Protein AF-A0A2G2ZXC1-F1 (afdb_monomer_lite)

Foldseek 3Di:
DVVVVVVVVVVVVVVVPPDDAAEDAQLVVVFDDPPGPNVVVCPPDDDDPRHHYDTPDVCVVVVVVVVPD

Organism: Capsicum annuum (NCBI:txid4072)

Secondary structure (DSSP, 8-state):
-HHHHHHHHHHHHHHHT---PPEEETTTTS-SSTTS-HHHHHTT----TT-EEE---TTHHHHHHHT--

pLDDT: mean 76.41, std 15.0, range [39.62, 93.94]

Radius of gyration: 19.35 Å; chains: 1; bounding box: 45×16×49 Å

InterPro domains:
  IPR008972 Cupredoxin [G3DSA:2.60.40.420] (20-65)
  IPR008972 Cupredoxin [SSF49503] (20-54)

Structure (mmCIF, N/CA/C/O backbone):
data_AF-A0A2G2ZXC1-F1
#
_entry.id   AF-A0A2G2ZXC1-F1
#
loop_
_atom_site.group_PDB
_atom_site.id
_atom_site.type_symbol
_atom_site.label_atom_id
_atom_site.label_alt_id
_atom_site.label_comp_id
_atom_site.label_asym_id
_atom_site.label_entity_id
_atom_site.label_seq_id
_atom_site.pdbx_PDB_ins_code
_atom_site.Cartn_x
_atom_site.Cartn_y
_atom_site.Cartn_z
_atom_site.occupancy
_atom_site.B_iso_or_equiv
_atom_site.auth_seq_id
_atom_site.auth_comp_id
_atom_site.auth_asym_id
_atom_site.auth_atom_id
_atom_site.pdbx_PDB_model_num
ATOM 1 N N . MET A 1 1 ? -24.795 -9.710 36.229 1.00 62.31 1 MET A N 1
ATOM 2 C CA . MET A 1 1 ? -24.616 -10.491 34.984 1.00 62.31 1 MET A CA 1
ATOM 3 C C . MET A 1 1 ? -24.595 -9.621 33.722 1.00 62.31 1 MET A C 1
ATOM 5 O O . MET A 1 1 ? -23.623 -9.695 32.988 1.00 62.31 1 MET A O 1
ATOM 9 N N . ALA A 1 2 ? -25.580 -8.742 33.487 1.00 75.12 2 ALA A N 1
ATOM 10 C CA . ALA A 1 2 ? -25.666 -7.936 32.253 1.00 75.12 2 ALA A CA 1
ATOM 11 C C . ALA A 1 2 ? -24.476 -6.982 31.986 1.00 75.12 2 ALA A C 1
ATOM 13 O O . ALA A 1 2 ? -24.057 -6.834 30.845 1.00 75.12 2 ALA A O 1
ATOM 14 N N . LYS A 1 3 ? -23.882 -6.376 33.027 1.00 75.94 3 LYS A N 1
ATOM 15 C CA . LYS A 1 3 ? -22.707 -5.487 32.881 1.00 75.94 3 LYS A CA 1
ATOM 16 C C . LYS A 1 3 ? -21.459 -6.211 32.357 1.00 75.94 3 LYS A C 1
ATOM 18 O O . LYS A 1 3 ? -20.735 -5.651 31.548 1.00 75.94 3 LYS A O 1
ATOM 23 N N . LEU A 1 4 ? -21.235 -7.456 32.788 1.00 82.50 4 LEU A N 1
ATOM 24 C CA . LEU A 1 4 ? -20.136 -8.300 32.295 1.00 82.50 4 LEU A CA 1
ATOM 25 C C . LEU A 1 4 ? -20.330 -8.654 30.816 1.00 82.50 4 LEU A C 1
ATOM 27 O O . LEU A 1 4 ? -19.385 -8.604 30.037 1.00 82.50 4 LEU A O 1
ATOM 31 N N . LEU A 1 5 ? -21.575 -8.938 30.432 1.00 84.81 5 LEU A N 1
ATOM 32 C CA . LEU A 1 5 ? -21.970 -9.221 29.053 1.00 84.81 5 LEU A CA 1
ATOM 33 C C . LEU A 1 5 ? -21.762 -8.006 28.133 1.00 84.81 5 LEU A C 1
ATOM 35 O O . LEU A 1 5 ? -21.253 -8.156 27.026 1.00 84.81 5 LEU A O 1
ATOM 39 N N . LEU A 1 6 ? -22.079 -6.801 28.619 1.00 87.06 6 LEU A N 1
ATOM 40 C CA . LEU A 1 6 ? -21.840 -5.547 27.900 1.00 87.06 6 LEU A CA 1
ATOM 41 C C . LEU A 1 6 ? -20.341 -5.303 27.663 1.00 87.06 6 LEU A C 1
ATOM 43 O O . LEU A 1 6 ? -19.939 -5.011 26.542 1.00 87.06 6 LEU A O 1
ATOM 47 N N . VAL A 1 7 ? -19.510 -5.459 28.699 1.00 88.00 7 VAL A N 1
ATOM 48 C CA . VAL A 1 7 ? -18.051 -5.283 28.585 1.00 88.00 7 VAL A CA 1
ATOM 49 C C . VAL A 1 7 ? -17.463 -6.281 27.588 1.00 88.00 7 VAL A C 1
ATOM 51 O O . VAL A 1 7 ? -16.669 -5.897 26.734 1.00 88.00 7 VAL A O 1
ATOM 54 N N . TYR A 1 8 ? -17.900 -7.540 27.636 1.00 88.31 8 TYR A N 1
ATOM 55 C CA . TYR A 1 8 ? -17.458 -8.567 26.694 1.00 88.31 8 TYR A CA 1
ATOM 56 C C . TYR A 1 8 ? -17.826 -8.225 25.240 1.00 88.31 8 TYR A C 1
ATOM 58 O O . TYR A 1 8 ? -16.985 -8.327 24.348 1.00 88.31 8 TYR A O 1
ATOM 66 N N . ALA A 1 9 ? -19.046 -7.733 25.004 1.00 87.88 9 ALA A N 1
ATOM 67 C CA . ALA A 1 9 ? -19.480 -7.290 23.681 1.00 87.88 9 ALA A CA 1
ATOM 68 C C . ALA A 1 9 ? -18.645 -6.110 23.148 1.00 87.88 9 ALA A C 1
ATOM 70 O O . ALA A 1 9 ? -18.287 -6.095 21.971 1.00 87.88 9 ALA A O 1
ATOM 71 N N . MET A 1 10 ? -18.282 -5.150 24.007 1.00 84.94 10 MET A N 1
ATOM 72 C CA . MET A 1 10 ? -17.439 -4.014 23.612 1.00 84.94 10 MET A CA 1
ATOM 73 C C . MET A 1 10 ? -16.007 -4.434 23.268 1.00 84.94 10 MET A C 1
ATOM 75 O O . MET A 1 10 ? -15.434 -3.910 22.315 1.00 84.94 10 MET A O 1
ATOM 79 N N . VAL A 1 11 ? -15.440 -5.398 23.999 1.00 86.31 11 VAL A N 1
ATOM 80 C CA . VAL A 1 11 ? -14.104 -5.942 23.705 1.00 86.31 11 VAL A CA 1
ATOM 81 C C . VAL A 1 11 ? -14.094 -6.662 22.356 1.00 86.31 11 VAL A C 1
ATOM 83 O O . VAL A 1 11 ? -13.192 -6.431 21.555 1.00 86.31 11 VAL A O 1
ATOM 86 N N . ILE A 1 12 ? -15.115 -7.472 22.059 1.00 85.31 12 ILE A N 1
ATOM 87 C CA . ILE A 1 12 ? -15.240 -8.126 20.747 1.00 85.31 12 ILE A CA 1
ATOM 88 C C . ILE A 1 12 ? -15.378 -7.086 19.631 1.00 85.31 12 ILE A C 1
ATOM 90 O O . ILE A 1 12 ? -14.704 -7.197 18.610 1.00 85.31 12 ILE A O 1
ATOM 94 N N . LEU A 1 13 ? -16.192 -6.048 19.831 1.00 80.94 13 LEU A N 1
ATOM 95 C CA . LEU A 1 13 ? -16.360 -4.984 18.842 1.00 80.94 13 LEU A CA 1
ATOM 96 C C . LEU A 1 13 ? -15.046 -4.231 18.577 1.00 80.94 13 LEU A C 1
ATOM 98 O O . LEU A 1 13 ? -14.716 -3.969 17.424 1.00 80.94 13 LEU A O 1
ATOM 102 N N . ALA A 1 14 ? -14.271 -3.930 19.622 1.00 78.81 14 ALA A N 1
ATOM 103 C CA . ALA A 1 14 ? -12.972 -3.267 19.496 1.00 78.81 14 ALA A CA 1
ATOM 104 C C . ALA A 1 14 ? -11.932 -4.137 18.766 1.00 78.81 14 ALA A C 1
ATOM 106 O O . ALA A 1 14 ? -11.160 -3.632 17.951 1.00 78.81 14 ALA A O 1
ATOM 107 N N . LEU A 1 15 ? -11.939 -5.451 19.008 1.00 70.19 15 LEU A N 1
ATOM 108 C CA . LEU A 1 15 ? -11.083 -6.400 18.291 1.00 70.19 15 LEU A CA 1
ATOM 109 C C . LEU A 1 15 ? -11.452 -6.481 16.804 1.00 70.19 15 LEU A C 1
ATOM 111 O O . LEU A 1 15 ? -10.566 -6.476 15.957 1.00 70.19 15 LEU A O 1
ATOM 115 N N . VAL A 1 16 ? -12.747 -6.482 16.474 1.00 70.50 16 VAL A N 1
ATOM 116 C CA . VAL A 1 16 ? -13.227 -6.469 15.078 1.00 70.50 16 VAL A CA 1
ATOM 117 C C . VAL A 1 16 ? -12.903 -5.144 14.380 1.00 70.50 16 VAL A C 1
ATOM 119 O O . VAL A 1 16 ? -12.616 -5.131 13.187 1.00 70.50 16 VAL A O 1
ATOM 122 N N . PHE A 1 17 ? -12.914 -4.030 15.114 1.00 63.91 17 PHE A N 1
ATOM 123 C CA . PHE A 1 17 ? -12.617 -2.701 14.577 1.00 63.91 17 PHE A CA 1
ATOM 1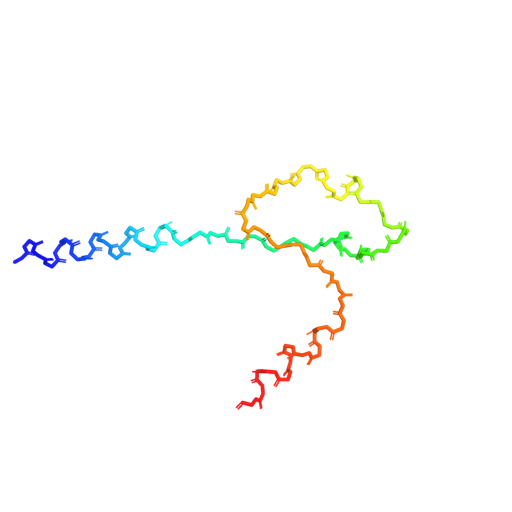24 C C . PHE A 1 17 ? -11.115 -2.389 14.488 1.00 63.91 17 PHE A C 1
ATOM 126 O O . PHE A 1 17 ? -10.734 -1.293 14.080 1.00 63.91 17 PHE A O 1
ATOM 133 N N . SER A 1 18 ? -10.245 -3.327 14.865 1.00 62.22 18 SER A N 1
ATOM 134 C CA . SER A 1 18 ? -8.802 -3.167 14.698 1.00 62.22 18 SER A CA 1
ATOM 135 C C . SER A 1 18 ? -8.486 -3.112 13.199 1.00 62.22 18 SER A C 1
ATOM 137 O O . SER A 1 18 ? -8.416 -4.136 12.525 1.00 62.22 18 SER A O 1
ATOM 139 N N . GLY A 1 19 ? -8.378 -1.892 12.664 1.00 61.81 19 GLY A N 1
ATOM 140 C CA . GLY A 1 19 ? -8.151 -1.637 11.247 1.00 61.81 19 GLY A CA 1
ATOM 141 C C . GLY A 1 19 ? -6.892 -2.349 10.768 1.00 61.81 19 GLY A C 1
ATOM 142 O O . GLY A 1 19 ? -5.793 -2.089 11.258 1.00 61.81 19 GLY A O 1
ATOM 143 N N . SER A 1 20 ? -7.056 -3.267 9.820 1.00 64.00 20 SER A N 1
ATOM 144 C CA . SER A 1 20 ? -5.936 -3.959 9.194 1.00 64.00 20 SER A CA 1
ATOM 145 C C . SER A 1 20 ? -5.250 -2.992 8.229 1.00 64.00 20 SER A C 1
ATOM 147 O O . SER A 1 20 ? -5.728 -2.767 7.122 1.00 64.00 20 SER A O 1
ATOM 149 N N . SER A 1 21 ? -4.164 -2.363 8.682 1.00 71.56 21 SER A N 1
ATOM 150 C CA . SER A 1 21 ? -3.264 -1.604 7.810 1.00 71.56 21 SER A CA 1
ATOM 151 C C . SER A 1 21 ? -2.443 -2.589 6.983 1.00 71.56 21 SER A C 1
ATOM 153 O O . SER A 1 21 ? -1.696 -3.410 7.530 1.00 71.56 21 SER A O 1
ATOM 155 N N . THR A 1 22 ? -2.585 -2.522 5.661 1.00 80.25 22 THR A N 1
ATOM 156 C CA . THR A 1 22 ? -1.850 -3.382 4.737 1.00 80.25 22 THR A CA 1
ATOM 157 C C . THR A 1 22 ? -0.518 -2.732 4.389 1.00 80.25 22 THR A C 1
ATOM 159 O O . THR A 1 22 ? -0.439 -1.554 4.042 1.00 80.25 22 THR A O 1
ATOM 162 N N . ASN A 1 23 ? 0.560 -3.509 4.479 1.00 83.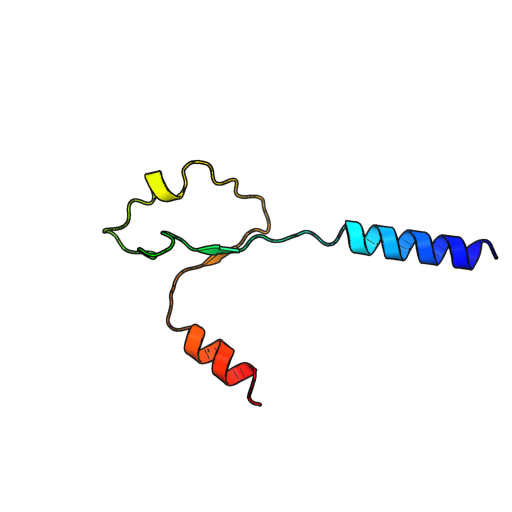06 23 ASN A N 1
ATOM 163 C CA . ASN A 1 23 ? 1.882 -3.064 4.058 1.00 83.06 23 ASN A CA 1
ATOM 164 C C . ASN A 1 23 ? 2.143 -3.592 2.644 1.00 83.06 23 ASN A C 1
ATOM 166 O O . ASN A 1 23 ? 2.235 -4.803 2.452 1.00 83.06 23 ASN A O 1
ATOM 170 N N . TYR A 1 24 ? 2.291 -2.695 1.672 1.00 86.12 24 TYR A N 1
ATOM 171 C CA . TYR A 1 24 ? 2.617 -3.045 0.293 1.00 86.12 24 TYR A CA 1
ATOM 172 C C . TYR A 1 24 ? 4.081 -2.743 -0.004 1.00 86.12 24 TYR A C 1
ATOM 174 O O . TYR A 1 24 ? 4.577 -1.641 0.238 1.00 86.12 24 TYR A O 1
ATOM 182 N N . MET A 1 25 ? 4.770 -3.731 -0.559 1.00 88.38 25 MET A N 1
ATOM 183 C CA . MET A 1 25 ? 6.138 -3.590 -1.029 1.00 88.38 25 MET A CA 1
ATOM 184 C C . MET A 1 25 ? 6.138 -3.014 -2.439 1.00 88.38 25 MET A C 1
ATOM 186 O O . MET A 1 25 ? 5.620 -3.649 -3.354 1.00 88.38 25 MET A O 1
ATOM 190 N N . VAL A 1 26 ? 6.690 -1.812 -2.615 1.00 87.94 26 VAL A N 1
ATOM 191 C CA . VAL A 1 26 ? 6.737 -1.166 -3.934 1.00 87.94 26 VAL A CA 1
ATOM 192 C C . VAL A 1 26 ? 7.646 -1.960 -4.864 1.00 87.94 26 VAL A C 1
ATOM 194 O O . VAL A 1 26 ? 8.799 -2.214 -4.516 1.00 87.94 26 VAL A O 1
ATOM 197 N N . GLY A 1 27 ? 7.102 -2.355 -6.017 1.00 88.19 27 GLY A N 1
ATOM 198 C CA . GLY A 1 27 ? 7.798 -3.136 -7.037 1.00 88.19 27 GLY A CA 1
ATOM 199 C C . GLY A 1 27 ? 8.063 -4.594 -6.675 1.00 88.19 27 GLY A C 1
ATOM 200 O O . GLY A 1 27 ? 8.816 -5.249 -7.389 1.00 88.19 27 GLY A O 1
ATOM 201 N N . ASP A 1 28 ? 7.473 -5.105 -5.587 1.00 86.31 28 ASP A N 1
ATOM 202 C CA . 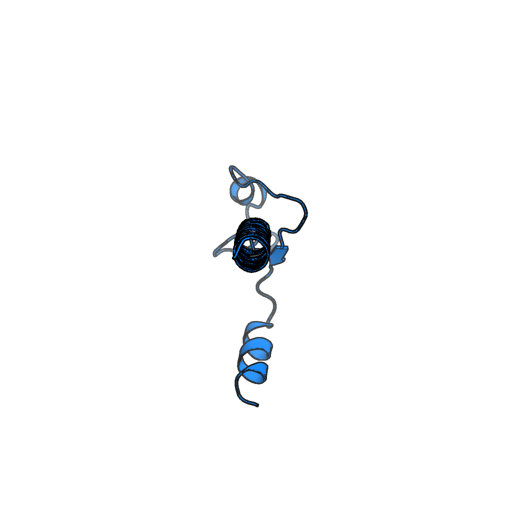ASP A 1 28 ? 7.663 -6.473 -5.091 1.00 86.31 28 ASP A CA 1
ATOM 203 C C . ASP A 1 28 ? 9.165 -6.857 -5.087 1.00 86.31 28 ASP A C 1
ATOM 205 O O . ASP A 1 28 ? 9.947 -6.228 -4.376 1.00 86.31 28 ASP A O 1
ATOM 209 N N . ASN A 1 29 ? 9.605 -7.825 -5.897 1.00 83.12 29 ASN A N 1
ATOM 210 C CA . ASN A 1 29 ? 11.018 -8.226 -5.985 1.00 83.12 29 ASN A CA 1
ATOM 211 C C . ASN A 1 29 ? 11.934 -7.221 -6.706 1.00 83.12 29 ASN A C 1
ATOM 213 O O . ASN A 1 29 ? 13.142 -7.237 -6.470 1.00 83.12 29 ASN A O 1
ATOM 217 N N . SER A 1 30 ? 11.388 -6.372 -7.576 1.00 83.69 30 SER A N 1
ATOM 218 C CA . SER A 1 30 ? 12.144 -5.346 -8.309 1.00 83.69 30 SER A CA 1
ATOM 219 C C . SER A 1 30 ? 12.459 -4.128 -7.436 1.00 83.69 30 SER A C 1
ATOM 221 O O . SER A 1 30 ? 13.411 -3.395 -7.696 1.00 83.69 30 SER A O 1
ATOM 223 N N . GLY A 1 31 ? 11.701 -3.940 -6.351 1.00 81.88 31 GLY A N 1
ATOM 224 C CA . GLY A 1 31 ? 11.876 -2.826 -5.429 1.00 81.88 31 GLY A CA 1
ATOM 225 C C . GLY A 1 31 ? 11.457 -1.480 -6.026 1.00 81.88 31 GLY A C 1
ATOM 226 O O . GLY A 1 31 ? 10.675 -1.396 -6.963 1.00 81.88 31 GLY A O 1
ATOM 227 N N . TRP A 1 32 ? 11.957 -0.389 -5.447 1.00 84.81 32 TRP A N 1
ATOM 228 C CA . TRP A 1 32 ? 11.582 0.966 -5.864 1.00 84.81 32 TRP A CA 1
ATOM 229 C C . TRP A 1 32 ? 12.745 1.642 -6.595 1.00 84.81 32 TRP A C 1
ATOM 231 O O . TRP A 1 32 ? 13.470 2.461 -6.008 1.00 84.81 32 TRP A O 1
ATOM 241 N N . ASP A 1 33 ? 12.910 1.251 -7.858 1.00 80.75 33 ASP A N 1
ATOM 242 C CA . ASP A 1 33 ? 13.912 1.747 -8.809 1.00 80.75 33 ASP A CA 1
ATOM 243 C C . ASP A 1 33 ? 13.261 2.213 -10.128 1.00 80.75 33 ASP A C 1
ATOM 245 O O . ASP A 1 33 ? 12.142 1.818 -10.442 1.00 80.75 33 ASP A O 1
ATOM 249 N N . ILE A 1 34 ? 13.959 3.046 -10.909 1.00 82.81 34 ILE A N 1
ATOM 250 C CA . ILE A 1 34 ? 13.477 3.603 -12.190 1.00 82.81 34 ILE A CA 1
ATOM 251 C C . ILE A 1 34 ? 13.243 2.499 -13.234 1.00 82.81 34 ILE A C 1
ATOM 253 O O . ILE A 1 34 ? 12.398 2.638 -14.111 1.00 82.81 34 ILE A O 1
ATOM 257 N N . SER A 1 35 ? 13.976 1.389 -13.132 1.00 87.75 35 SER A N 1
ATOM 258 C CA . SER A 1 35 ? 13.795 0.210 -13.986 1.00 87.75 35 SER A CA 1
ATOM 259 C C . SER A 1 35 ? 12.542 -0.612 -13.657 1.00 87.75 35 SER A C 1
ATOM 261 O O . SER A 1 35 ? 12.198 -1.527 -14.404 1.00 87.75 35 SER A O 1
ATOM 263 N N . THR A 1 36 ? 11.862 -0.318 -12.545 1.00 86.12 36 THR A N 1
ATOM 264 C CA . THR A 1 36 ? 10.673 -1.058 -12.118 1.00 86.12 36 THR A CA 1
ATOM 265 C C . THR A 1 36 ? 9.429 -0.554 -12.833 1.00 86.12 36 THR A C 1
ATOM 267 O O . THR A 1 36 ? 9.124 0.636 -12.811 1.00 86.12 36 THR A O 1
ATOM 270 N N . ASP A 1 37 ? 8.657 -1.484 -13.387 1.00 90.69 37 ASP A N 1
ATOM 271 C CA . ASP A 1 37 ? 7.329 -1.203 -13.923 1.00 90.69 37 ASP A CA 1
ATOM 272 C C . ASP A 1 37 ? 6.318 -1.006 -12.775 1.00 90.69 37 ASP A C 1
ATOM 274 O O . ASP A 1 37 ? 5.695 -1.948 -12.272 1.00 90.69 37 ASP A O 1
ATOM 278 N N . LEU A 1 38 ? 6.214 0.240 -12.305 1.00 89.00 38 LEU A N 1
ATOM 279 C CA . LEU A 1 38 ? 5.301 0.626 -11.226 1.00 89.00 38 LEU A CA 1
ATOM 280 C C . LEU A 1 38 ? 3.832 0.592 -11.663 1.00 89.00 38 LEU A C 1
ATOM 282 O O . LEU A 1 38 ? 2.959 0.359 -10.822 1.00 89.00 38 LEU A O 1
ATOM 286 N N . ASP A 1 39 ? 3.564 0.777 -12.956 1.00 89.88 39 ASP A N 1
ATOM 287 C CA . ASP A 1 39 ? 2.213 0.726 -13.509 1.00 89.88 39 ASP A CA 1
ATOM 288 C C . ASP A 1 39 ? 1.683 -0.708 -13.435 1.00 89.88 39 ASP A C 1
ATOM 290 O O . ASP A 1 39 ? 0.621 -0.942 -12.848 1.00 89.88 39 ASP A O 1
ATOM 294 N N . ALA A 1 40 ? 2.470 -1.684 -13.901 1.00 91.56 40 ALA A N 1
ATOM 295 C CA . ALA A 1 40 ? 2.153 -3.102 -13.760 1.00 91.56 40 ALA A CA 1
ATOM 296 C C . ALA A 1 40 ? 2.085 -3.540 -12.289 1.00 91.56 40 ALA A C 1
ATOM 298 O O . ALA A 1 40 ? 1.197 -4.307 -11.919 1.00 91.56 40 ALA A O 1
ATOM 299 N N . TRP A 1 41 ? 2.978 -3.033 -11.430 1.00 91.12 41 TRP A N 1
ATOM 300 C CA . TRP A 1 41 ? 2.948 -3.344 -9.998 1.00 91.12 41 TRP A CA 1
ATOM 301 C C . TRP A 1 41 ? 1.669 -2.841 -9.318 1.00 91.12 41 TRP A C 1
ATOM 303 O O . TRP A 1 41 ? 1.093 -3.546 -8.494 1.00 91.12 41 TRP A O 1
ATOM 313 N N . SER A 1 42 ? 1.201 -1.636 -9.637 1.00 91.69 42 SER A N 1
ATOM 314 C CA . SER A 1 42 ? -0.006 -1.077 -9.014 1.00 91.69 42 SER A CA 1
ATOM 315 C C . SER A 1 42 ? -1.299 -1.763 -9.477 1.00 91.69 42 SER A C 1
ATOM 317 O O . SER A 1 42 ? -2.332 -1.671 -8.804 1.00 91.69 42 SER A O 1
ATOM 319 N N . LEU A 1 43 ? -1.247 -2.478 -10.604 1.00 93.94 43 LEU A N 1
ATOM 320 C CA . LEU A 1 43 ? -2.409 -3.073 -11.245 1.00 93.94 43 LEU A CA 1
ATOM 321 C C . LEU A 1 43 ? -3.079 -4.116 -10.334 1.00 93.94 43 LEU A C 1
ATOM 323 O O . LEU A 1 43 ? -2.464 -5.076 -9.874 1.00 93.94 43 LEU A O 1
ATOM 327 N N . GLY A 1 44 ? -4.372 -3.929 -10.063 1.00 89.12 44 GLY A N 1
ATOM 328 C CA . GLY A 1 44 ? -5.154 -4.836 -9.216 1.00 89.12 44 GLY A CA 1
ATOM 329 C C . GLY A 1 44 ? -4.913 -4.691 -7.707 1.00 89.12 44 GLY A C 1
ATOM 330 O O . GLY A 1 44 ? -5.579 -5.380 -6.932 1.00 89.12 44 GLY A O 1
ATOM 331 N N . LYS A 1 45 ? -4.026 -3.787 -7.261 1.00 90.12 45 LYS A N 1
ATOM 332 C CA . LYS A 1 45 ? -3.864 -3.453 -5.837 1.00 90.12 45 LYS A CA 1
ATOM 333 C C . LYS A 1 45 ? -4.837 -2.331 -5.457 1.00 90.12 45 LYS A C 1
ATOM 335 O O . LYS A 1 45 ? -5.073 -1.399 -6.223 1.00 90.12 45 LYS A O 1
ATOM 340 N N . ARG A 1 46 ? -5.427 -2.419 -4.262 1.00 89.25 46 ARG A N 1
ATOM 341 C CA . ARG A 1 46 ? -6.340 -1.397 -3.731 1.00 89.25 46 ARG A CA 1
ATOM 342 C C . ARG A 1 46 ? -5.745 -0.797 -2.469 1.00 89.25 46 ARG A C 1
ATOM 344 O O . ARG A 1 46 ? -5.671 -1.474 -1.448 1.00 89.25 46 ARG A O 1
ATOM 351 N N . PHE A 1 47 ? -5.359 0.468 -2.560 1.00 88.88 47 PHE A N 1
ATOM 352 C CA . PHE A 1 47 ? -4.806 1.224 -1.444 1.00 88.88 47 PHE A CA 1
ATOM 353 C C . PHE A 1 47 ? -5.932 1.919 -0.685 1.00 88.88 47 PHE A C 1
ATOM 355 O O . PHE A 1 47 ? -6.725 2.660 -1.270 1.00 88.88 47 PHE A O 1
ATOM 362 N N . VAL A 1 48 ? -6.010 1.661 0.613 1.00 88.06 48 VAL A N 1
ATOM 363 C CA . VAL A 1 48 ? -6.951 2.305 1.527 1.00 88.06 48 VAL A CA 1
ATOM 364 C C . VAL A 1 48 ? -6.171 3.242 2.447 1.00 88.06 48 VAL A C 1
ATOM 366 O O . VAL A 1 48 ? -4.998 3.021 2.746 1.00 88.06 48 VAL A O 1
ATOM 369 N N . VAL A 1 49 ? -6.807 4.328 2.889 1.00 83.00 49 VAL A N 1
ATOM 370 C CA . VAL A 1 49 ? -6.194 5.255 3.849 1.00 83.00 49 VAL A CA 1
ATOM 371 C C . VAL A 1 49 ? -5.793 4.484 5.108 1.00 83.00 49 VAL A C 1
ATOM 373 O O . VAL A 1 49 ? -6.628 3.833 5.731 1.00 83.00 49 VAL A O 1
ATOM 376 N N . GLY A 1 50 ? -4.513 4.573 5.469 1.00 83.56 50 GLY A N 1
ATOM 377 C CA . GLY A 1 50 ? -3.914 3.806 6.562 1.00 83.56 50 GLY A CA 1
ATOM 378 C C . GLY A 1 50 ? -2.986 2.682 6.097 1.00 83.56 50 GLY A C 1
ATOM 379 O O . GLY A 1 50 ? -2.211 2.190 6.913 1.00 83.56 50 GLY A O 1
ATOM 380 N N . ASP A 1 51 ? -3.002 2.310 4.816 1.00 86.00 51 ASP A N 1
ATOM 381 C CA . ASP A 1 51 ? -2.018 1.391 4.235 1.00 86.00 51 ASP A CA 1
ATOM 382 C C . ASP A 1 51 ? -0.639 2.054 4.100 1.00 86.00 51 ASP A C 1
ATOM 384 O O . ASP A 1 51 ? -0.513 3.272 3.944 1.00 86.00 51 ASP A O 1
ATOM 388 N N . VAL A 1 52 ? 0.416 1.238 4.141 1.00 85.69 52 VAL A N 1
ATOM 389 C CA . VAL A 1 52 ? 1.808 1.702 4.097 1.00 85.69 52 VAL A CA 1
ATOM 390 C C . VAL A 1 52 ? 2.509 1.158 2.858 1.00 85.69 52 VAL A C 1
ATOM 392 O O . VAL A 1 52 ? 2.604 -0.054 2.670 1.00 85.69 52 VAL A O 1
ATOM 395 N N . LEU A 1 53 ? 3.074 2.054 2.048 1.00 88.75 53 LEU A N 1
ATOM 396 C CA . LEU A 1 53 ? 3.959 1.708 0.935 1.00 88.75 53 LEU A CA 1
ATOM 397 C C . LEU A 1 53 ? 5.411 1.676 1.423 1.00 88.75 53 LEU A C 1
ATOM 399 O O . LEU A 1 53 ? 5.932 2.687 1.896 1.00 88.75 53 LEU A O 1
ATOM 403 N N . ARG A 1 54 ? 6.077 0.521 1.330 1.00 82.75 54 ARG A N 1
ATOM 404 C CA . ARG A 1 54 ? 7.456 0.335 1.809 1.00 82.75 54 ARG A CA 1
ATOM 405 C C . ARG A 1 54 ? 8.443 0.158 0.658 1.00 82.75 54 ARG A C 1
ATOM 407 O O . ARG A 1 54 ? 8.190 -0.584 -0.287 1.00 82.75 54 ARG A O 1
ATOM 414 N N . LYS A 1 55 ? 9.610 0.793 0.802 1.00 81.75 55 LYS A N 1
ATOM 415 C CA . LYS A 1 55 ? 10.821 0.549 0.006 1.00 81.75 55 LYS A CA 1
ATOM 416 C C . LYS A 1 55 ? 11.732 -0.431 0.746 1.00 81.75 55 LYS A C 1
ATOM 418 O O . LYS A 1 55 ? 11.854 -0.326 1.968 1.00 81.75 55 LYS A O 1
ATOM 423 N N . TYR A 1 56 ? 12.467 -1.279 0.022 1.00 64.50 56 TYR A N 1
ATOM 424 C CA . TYR A 1 56 ? 13.735 -1.813 0.529 1.00 64.50 56 TYR A CA 1
ATOM 425 C C . TYR A 1 56 ? 14.736 -0.657 0.662 1.00 64.50 56 TYR A C 1
ATOM 427 O O . TYR A 1 56 ? 15.543 -0.387 -0.222 1.00 64.50 56 TYR A O 1
ATOM 435 N N . ILE A 1 57 ? 14.633 0.104 1.741 1.00 58.06 57 ILE A N 1
ATOM 436 C CA . ILE A 1 57 ? 15.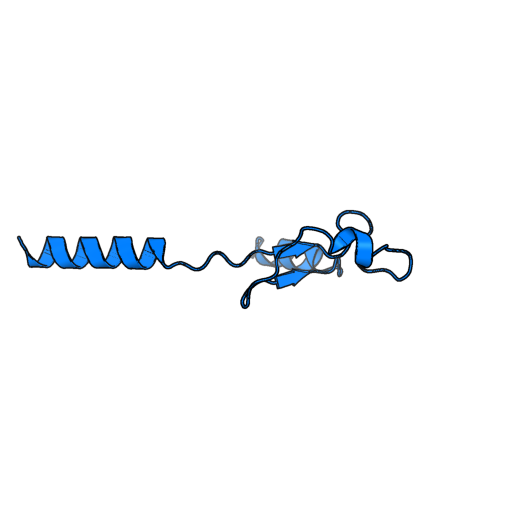769 0.854 2.264 1.00 58.06 57 ILE A CA 1
ATOM 437 C C . ILE A 1 57 ? 16.404 -0.056 3.319 1.00 58.06 57 ILE A C 1
ATOM 439 O O . ILE A 1 57 ? 15.717 -0.938 3.830 1.00 58.06 57 ILE A O 1
ATOM 443 N N . LEU A 1 58 ? 17.691 0.101 3.626 1.00 54.91 58 LEU A N 1
ATOM 444 C CA . LEU A 1 58 ? 18.502 -0.709 4.563 1.00 54.91 58 LEU A CA 1
ATOM 445 C C . LEU A 1 58 ? 17.961 -0.833 6.020 1.00 54.91 58 LEU A C 1
ATOM 447 O O . LEU A 1 58 ? 18.697 -1.139 6.952 1.00 54.91 58 LEU A O 1
ATOM 451 N N . LEU A 1 59 ? 16.664 -0.628 6.243 1.00 52.06 59 LEU A N 1
ATOM 452 C CA . LEU A 1 59 ? 15.916 -0.773 7.484 1.00 52.06 59 LEU A CA 1
ATOM 453 C C . LEU A 1 59 ? 15.820 -2.227 7.985 1.00 52.06 59 LEU A C 1
ATOM 455 O O . LEU A 1 59 ? 15.515 -2.418 9.159 1.00 52.06 59 LEU A O 1
ATOM 459 N N . SER A 1 60 ? 16.138 -3.249 7.174 1.00 55.53 60 SER A N 1
ATOM 460 C CA . SER A 1 60 ? 16.272 -4.621 7.697 1.00 55.53 60 SER A CA 1
ATOM 461 C C . SER A 1 60 ? 17.401 -4.741 8.730 1.00 55.53 60 SER A C 1
ATOM 463 O O . SER A 1 60 ? 17.300 -5.574 9.628 1.00 55.53 60 SER A O 1
ATOM 465 N N . LEU A 1 61 ? 18.418 -3.865 8.689 1.00 52.53 61 LEU A N 1
ATOM 466 C CA . LEU A 1 61 ? 19.449 -3.802 9.730 1.00 52.53 61 LEU A CA 1
ATOM 467 C C . LEU A 1 61 ? 18.916 -3.196 11.041 1.00 52.53 61 LEU A C 1
ATOM 469 O O . LEU A 1 61 ? 19.326 -3.599 12.126 1.00 52.53 61 LEU A O 1
ATOM 473 N N . ILE A 1 62 ? 17.978 -2.249 10.952 1.00 54.19 62 ILE A N 1
ATOM 474 C CA . ILE A 1 62 ? 17.455 -1.519 12.115 1.00 54.19 62 ILE A CA 1
ATOM 475 C C . ILE A 1 62 ? 16.415 -2.368 12.857 1.00 54.19 62 ILE A C 1
ATOM 477 O O . ILE A 1 62 ? 16.437 -2.411 14.083 1.00 54.19 62 ILE A O 1
ATOM 481 N N . THR A 1 63 ? 15.568 -3.135 12.159 1.00 51.09 63 THR A N 1
ATOM 482 C CA . THR A 1 63 ? 14.633 -4.057 12.834 1.00 51.09 63 THR A CA 1
ATOM 483 C C . THR A 1 63 ? 15.357 -5.233 13.507 1.00 51.09 63 THR A C 1
ATOM 485 O O . THR A 1 63 ? 14.938 -5.663 14.577 1.00 51.09 63 THR A O 1
ATOM 488 N N . PHE A 1 64 ? 16.487 -5.704 12.957 1.00 52.53 64 PHE A N 1
ATOM 489 C CA . PHE A 1 64 ? 17.319 -6.732 13.604 1.00 52.53 64 PHE A CA 1
ATOM 490 C C . PHE A 1 64 ? 18.019 -6.228 14.879 1.00 52.53 64 PHE A C 1
ATOM 492 O O . PHE A 1 64 ? 18.194 -6.998 15.823 1.00 52.53 64 PHE A O 1
ATOM 499 N N . LEU A 1 65 ? 18.394 -4.942 14.939 1.00 43.19 65 LEU A N 1
ATOM 500 C CA . LEU A 1 65 ? 18.998 -4.338 16.134 1.00 43.19 65 LEU A CA 1
ATOM 501 C C . LEU A 1 65 ? 17.980 -4.058 17.250 1.00 43.19 65 LEU A C 1
ATOM 503 O O . LEU A 1 6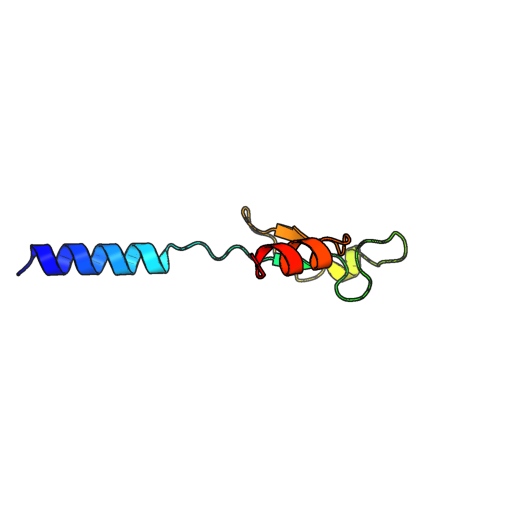5 ? 18.343 -4.145 18.415 1.00 43.19 65 LEU A O 1
ATOM 507 N N . GLN A 1 66 ? 16.719 -3.759 16.921 1.00 43.81 66 GLN A N 1
ATOM 508 C CA . GLN A 1 66 ? 15.678 -3.453 17.918 1.00 43.81 66 GLN A CA 1
ATOM 509 C C . GLN A 1 66 ? 15.048 -4.695 18.579 1.00 43.81 66 GLN A C 1
ATOM 511 O O . GLN A 1 66 ? 14.281 -4.547 19.521 1.00 43.81 66 GLN A O 1
ATOM 516 N N . ILE A 1 67 ? 15.351 -5.911 18.105 1.00 46.81 67 ILE A N 1
ATOM 517 C CA . ILE A 1 67 ? 14.846 -7.174 18.688 1.00 46.81 67 ILE A CA 1
ATOM 518 C C . ILE A 1 67 ? 15.901 -7.847 19.596 1.00 46.81 67 ILE A C 1
ATOM 520 O O . ILE A 1 67 ? 15.588 -8.791 20.317 1.00 46.81 67 ILE A O 1
ATOM 524 N N . LYS A 1 68 ? 17.155 -7.367 19.598 1.00 45.12 68 LYS A N 1
ATOM 525 C CA . LYS A 1 68 ? 18.273 -7.961 20.363 1.00 45.12 68 LYS A CA 1
ATOM 526 C C . LYS A 1 68 ? 18.722 -7.137 21.587 1.00 45.12 68 LYS A C 1
ATOM 528 O O . LYS A 1 68 ? 19.739 -7.469 22.193 1.00 45.12 68 LYS A O 1
ATOM 533 N N . THR A 1 69 ? 17.989 -6.094 21.957 1.00 39.62 69 THR A N 1
ATOM 534 C CA . THR A 1 69 ? 18.171 -5.311 23.197 1.00 39.62 69 THR A CA 1
ATOM 535 C C . THR A 1 69 ? 16.899 -5.357 24.010 1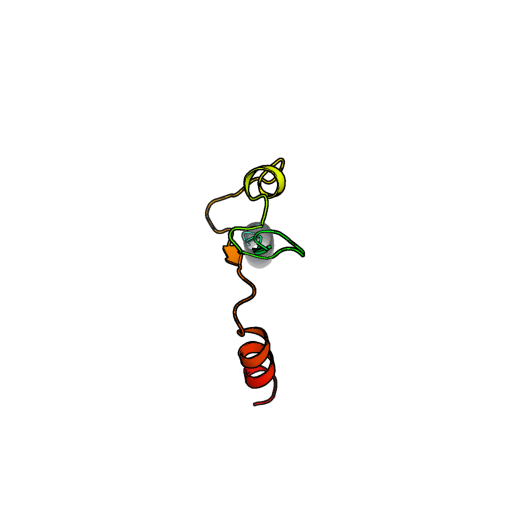.00 39.62 69 THR A C 1
ATOM 537 O O . THR A 1 69 ? 17.003 -5.583 25.232 1.00 39.62 69 THR A O 1
#

Sequence (69 aa):
MAKLLLVYAMVILALVFSGSSTNYMVGDNSGWDISTDLDAWSLGKRFVVGDVLRKYILLSLITFLQIKT